Protein AF-A0A379U0P7-F1 (afdb_monomer_lite)

pLDDT: mean 72.36, std 16.63, range [46.16, 97.19]

Organism: Salmonella diarizonae (NCBI:txid59204)

Foldseek 3Di:
DVVVVVVVVVVVVVPPPPPPPDPPQKDWDKDKDWDDAPDPAFDIDIDIFTWIWGDDQAKIDTRQKIWGWPDDDPPDTDIDMDGDDPRDDDQCRHPDPCSVDPPDD

Secondary structure (DSSP, 8-state):
-HHHHHHHHHHHSTT------S---EEEEEEEEEE--SSTT-PPEEEEEEEEEEE-SSEEEETTEEEEEEEE-SS-EEEEEEE-------GGG-S-TTTSSTT--

InterPro domains:
  IPR010583 MltA-interacting MipA [PF06629] (28-93)
  IPR010583 MltA-interacting MipA [PTHR38776] (1-101)

Structure (mmCIF, N/CA/C/O backbone):
data_AF-A0A379U0P7-F1
#
_entry.id   AF-A0A379U0P7-F1
#
loop_
_atom_site.group_PDB
_atom_site.id
_atom_site.type_symbol
_atom_site.label_atom_id
_atom_site.label_alt_id
_atom_site.label_comp_id
_atom_site.label_asym_id
_atom_site.label_entity_id
_atom_site.label_seq_id
_atom_site.pdbx_PDB_ins_code
_atom_site.Cartn_x
_atom_site.Cartn_y
_atom_site.Cartn_z
_atom_site.occupancy
_atom_site.B_iso_or_equiv
_atom_site.auth_seq_id
_atom_site.auth_comp_id
_atom_site.auth_asym_id
_atom_site.auth_atom_id
_atom_site.pdbx_PDB_model_num
ATOM 1 N N . MET A 1 1 ? 27.287 33.366 0.911 1.00 50.94 1 MET A N 1
ATOM 2 C CA . MET A 1 1 ? 25.896 33.879 0.919 1.00 50.94 1 MET A CA 1
ATOM 3 C C . MET A 1 1 ? 24.846 32.808 0.583 1.00 50.94 1 MET A C 1
ATOM 5 O O . MET A 1 1 ? 23.792 32.821 1.197 1.00 50.94 1 MET A O 1
ATOM 9 N N . THR A 1 2 ? 25.096 31.853 -0.325 1.00 56.28 2 THR A N 1
ATOM 10 C CA . THR A 1 2 ? 24.136 30.778 -0.687 1.00 56.28 2 THR A CA 1
ATOM 11 C C . THR A 1 2 ? 24.088 29.604 0.301 1.00 56.28 2 THR A C 1
ATOM 13 O O . THR A 1 2 ? 23.011 29.101 0.600 1.00 56.28 2 THR A O 1
ATOM 16 N N . LYS A 1 3 ? 25.229 29.215 0.887 1.00 50.66 3 LYS A N 1
ATOM 17 C CA . LYS A 1 3 ? 25.316 28.093 1.847 1.00 50.66 3 LYS A CA 1
ATOM 18 C C . LYS A 1 3 ? 24.538 28.326 3.154 1.00 50.66 3 LYS A C 1
ATOM 20 O O . LYS A 1 3 ? 23.942 27.399 3.681 1.00 50.66 3 LYS A O 1
ATOM 25 N N . LEU A 1 4 ? 24.491 29.573 3.634 1.00 59.22 4 LEU A N 1
ATOM 26 C CA . LEU A 1 4 ? 23.749 29.948 4.845 1.00 59.22 4 LEU A CA 1
ATOM 27 C C . LEU A 1 4 ? 22.225 29.894 4.628 1.00 59.22 4 LEU A C 1
ATOM 29 O O . LEU A 1 4 ? 21.490 29.527 5.536 1.00 59.22 4 LEU A O 1
ATOM 33 N N . LYS A 1 5 ? 21.756 30.188 3.406 1.00 53.31 5 LYS A N 1
ATOM 34 C CA . LYS A 1 5 ? 20.337 30.081 3.029 1.00 53.31 5 LYS A CA 1
ATOM 35 C C . LYS A 1 5 ? 19.869 28.624 2.935 1.00 53.31 5 LYS A C 1
ATOM 37 O O . LYS A 1 5 ? 18.756 28.326 3.345 1.00 53.31 5 LYS A O 1
ATOM 42 N N . LEU A 1 6 ? 20.731 27.723 2.451 1.00 57.31 6 LEU A N 1
ATOM 43 C CA . LEU A 1 6 ? 20.467 26.277 2.412 1.00 57.31 6 LEU A CA 1
ATOM 44 C C . LEU A 1 6 ? 20.382 25.669 3.821 1.00 57.31 6 LEU A C 1
ATOM 46 O O . LEU A 1 6 ? 19.483 24.882 4.095 1.00 57.31 6 LEU A O 1
ATOM 50 N N . LEU A 1 7 ? 21.271 26.087 4.729 1.00 59.16 7 LEU A N 1
ATOM 51 C CA . LEU A 1 7 ? 21.233 25.686 6.141 1.00 59.16 7 LEU A CA 1
ATOM 52 C C . LEU A 1 7 ? 19.980 26.202 6.864 1.00 59.16 7 LEU A C 1
ATOM 54 O O . LEU A 1 7 ? 19.347 25.451 7.599 1.00 59.16 7 LEU A O 1
ATOM 58 N N . ALA A 1 8 ? 19.584 27.452 6.613 1.00 58.47 8 ALA A N 1
ATOM 59 C CA . ALA A 1 8 ? 18.364 28.023 7.183 1.00 58.47 8 ALA A CA 1
ATOM 60 C C . ALA A 1 8 ? 17.085 27.336 6.662 1.00 58.47 8 ALA A C 1
ATOM 62 O O . ALA A 1 8 ? 16.142 27.154 7.427 1.00 58.47 8 ALA A O 1
ATOM 63 N N . LEU A 1 9 ? 17.064 26.905 5.393 1.00 56.75 9 LEU A N 1
ATOM 64 C CA . LEU A 1 9 ? 15.943 26.150 4.823 1.00 56.75 9 LEU A CA 1
ATOM 65 C C . LEU A 1 9 ? 15.847 24.732 5.411 1.00 56.75 9 LEU A C 1
ATOM 67 O O . LEU A 1 9 ? 14.749 24.276 5.714 1.00 56.75 9 LEU A O 1
ATOM 71 N N . GLY A 1 10 ? 16.984 24.065 5.640 1.00 56.25 10 GLY A N 1
ATOM 72 C CA . GLY A 1 10 ? 17.023 22.749 6.289 1.00 56.25 10 GLY A CA 1
ATOM 73 C C . GLY A 1 10 ? 16.560 22.774 7.751 1.00 56.25 10 GLY A C 1
ATOM 74 O O . GLY A 1 10 ? 15.936 21.825 8.215 1.00 56.25 10 GLY A O 1
ATOM 75 N N . MET A 1 11 ? 16.802 23.877 8.464 1.00 56.03 11 MET A N 1
ATOM 76 C CA . MET A 1 11 ? 16.413 24.023 9.871 1.00 56.03 11 MET A CA 1
ATOM 77 C C . MET A 1 11 ? 14.933 24.395 10.065 1.00 56.03 11 MET A C 1
ATOM 79 O O . MET A 1 11 ? 14.392 24.163 11.142 1.00 56.03 11 MET A O 1
ATOM 83 N N . LEU A 1 12 ? 14.258 24.915 9.030 1.00 52.91 12 LEU A N 1
ATOM 84 C CA . LEU A 1 12 ? 12.826 25.245 9.079 1.00 52.91 12 LEU A CA 1
ATOM 85 C C . LEU A 1 12 ? 11.910 24.012 8.946 1.00 52.91 12 LEU A C 1
ATOM 87 O O . LEU A 1 12 ? 10.754 24.067 9.348 1.00 52.91 12 LEU A O 1
ATOM 91 N N . ILE A 1 13 ? 12.417 22.905 8.392 1.00 57.28 13 ILE A N 1
ATOM 92 C CA . ILE A 1 13 ? 11.653 21.656 8.198 1.00 57.28 13 ILE A CA 1
ATOM 93 C C . ILE A 1 13 ? 11.588 20.836 9.502 1.00 57.28 13 ILE A C 1
ATOM 95 O O . ILE A 1 13 ? 10.718 19.986 9.663 1.00 57.28 13 ILE A O 1
ATOM 99 N N . ALA A 1 14 ? 12.471 21.109 10.468 1.00 55.06 14 ALA A N 1
ATOM 100 C CA . ALA A 1 14 ? 12.550 20.347 11.713 1.00 55.06 14 ALA A CA 1
ATOM 101 C C . ALA A 1 14 ? 11.487 20.733 12.765 1.00 55.06 14 ALA A C 1
ATOM 103 O O . ALA A 1 14 ? 11.288 19.988 13.721 1.00 55.06 14 ALA A O 1
ATOM 104 N N . THR A 1 15 ? 10.806 21.877 12.624 1.00 59.12 15 THR A N 1
ATOM 105 C CA . THR A 1 15 ? 9.981 22.472 13.698 1.00 59.12 15 THR A CA 1
ATOM 106 C C . THR A 1 15 ? 8.465 22.370 13.515 1.00 59.12 15 THR A C 1
ATOM 108 O O . THR A 1 15 ? 7.729 22.886 14.353 1.00 59.12 15 THR A O 1
ATOM 111 N N . SER A 1 16 ? 7.962 21.677 12.491 1.00 57.56 16 SER A N 1
ATOM 112 C CA . SER A 1 16 ? 6.515 21.542 12.234 1.00 57.56 16 SER A CA 1
ATOM 113 C C . SER A 1 16 ? 6.019 20.094 12.190 1.00 57.56 16 SER A C 1
ATOM 115 O O . SER A 1 16 ? 5.144 19.752 11.400 1.00 57.56 16 SER A O 1
ATOM 117 N N . ALA A 1 17 ? 6.531 19.236 13.072 1.00 59.12 17 ALA A N 1
ATOM 118 C CA . ALA A 1 17 ? 5.934 17.928 13.338 1.00 59.12 17 ALA A CA 1
ATOM 119 C C . ALA A 1 17 ? 5.192 17.946 14.682 1.00 59.12 17 ALA A C 1
ATOM 121 O O . ALA A 1 17 ? 5.604 17.317 15.653 1.00 59.12 17 ALA A O 1
ATOM 122 N N . SER A 1 18 ? 4.072 18.666 14.758 1.00 56.75 18 SER A N 1
ATOM 123 C CA . SER A 1 18 ? 3.038 18.328 15.738 1.00 56.75 18 SER A CA 1
ATOM 124 C C . SER A 1 18 ? 2.371 17.040 15.263 1.00 56.75 18 SER A C 1
ATOM 126 O O . SER A 1 18 ? 1.397 17.071 14.512 1.00 56.75 18 SER A O 1
ATOM 128 N N . VAL A 1 19 ? 2.947 15.904 15.652 1.00 55.03 19 VAL A N 1
ATOM 129 C CA . VAL A 1 19 ? 2.333 14.591 15.465 1.00 55.03 19 VAL A CA 1
ATOM 130 C C . VAL A 1 19 ? 1.207 14.494 16.488 1.00 55.03 19 VAL A C 1
ATOM 132 O O . VAL A 1 19 ? 1.417 14.133 17.644 1.00 55.03 19 VAL A O 1
ATOM 135 N N . ALA A 1 20 ? 0.000 14.890 16.090 1.00 52.41 20 ALA A N 1
ATOM 136 C CA . ALA A 1 20 ? -1.185 14.434 16.792 1.00 52.41 20 ALA A CA 1
ATOM 137 C C . ALA A 1 20 ? -1.193 12.904 16.667 1.00 52.41 20 ALA A C 1
ATOM 139 O O . ALA A 1 20 ? -1.396 12.375 15.577 1.00 52.41 20 ALA A O 1
ATOM 140 N N . HIS A 1 21 ? -0.901 12.200 17.762 1.00 46.16 21 HIS A N 1
ATOM 141 C CA . HIS A 1 21 ? -1.016 10.746 17.863 1.00 46.16 21 HIS A CA 1
ATOM 142 C C . HIS A 1 21 ? -2.503 10.353 17.870 1.00 46.16 21 HIS A C 1
ATOM 144 O O . HIS A 1 21 ? -3.056 9.948 18.887 1.00 46.16 21 HIS A O 1
ATOM 150 N N . ALA A 1 22 ? -3.170 10.522 16.733 1.00 54.25 22 ALA A N 1
ATOM 151 C CA . ALA A 1 22 ? -4.268 9.653 16.351 1.00 54.25 22 ALA A CA 1
ATOM 152 C C . ALA A 1 22 ? -3.634 8.513 15.549 1.00 54.25 22 ALA A C 1
ATOM 154 O O . ALA A 1 22 ? -2.719 8.775 14.765 1.00 54.25 22 ALA A O 1
ATOM 155 N N . GLU A 1 23 ? -4.068 7.266 15.737 1.00 61.22 23 GLU A N 1
ATOM 156 C CA . GLU A 1 23 ? -3.733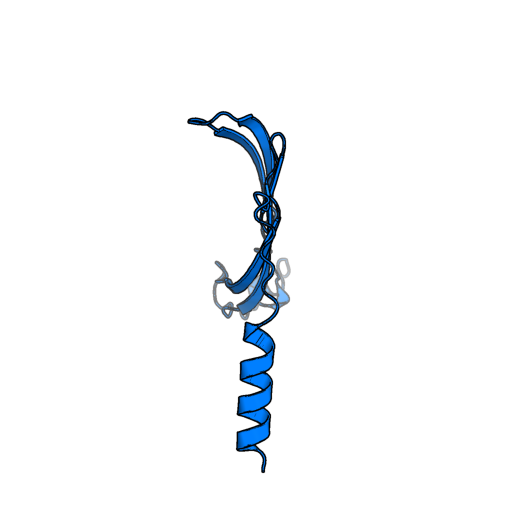 6.221 14.769 1.00 61.22 23 GLU A CA 1
ATOM 157 C C . GLU A 1 23 ? -4.141 6.723 13.378 1.00 61.22 23 GLU A C 1
ATOM 159 O O . GLU A 1 23 ? -5.322 6.914 13.081 1.00 61.22 23 GLU A O 1
ATOM 164 N N . SER A 1 24 ? -3.148 7.068 12.554 1.00 69.50 24 SER A N 1
ATOM 165 C CA . SER A 1 24 ? -3.411 7.623 11.236 1.00 69.50 24 SER A CA 1
ATOM 166 C C . SER A 1 24 ? -3.749 6.476 10.308 1.00 69.50 24 SER A C 1
ATOM 168 O O . SER A 1 24 ? -2.875 5.807 9.764 1.00 69.50 24 SER A O 1
ATOM 170 N N . ASN A 1 25 ? -5.043 6.298 10.097 1.00 87.75 25 ASN A N 1
ATOM 171 C CA . ASN A 1 25 ? -5.598 5.375 9.117 1.00 87.75 25 ASN A CA 1
ATOM 172 C C . ASN A 1 25 ? -5.192 5.709 7.674 1.00 87.75 25 ASN A C 1
ATOM 174 O O . ASN A 1 25 ? -5.312 4.864 6.795 1.00 87.75 25 ASN A O 1
ATOM 178 N N . LEU A 1 26 ? -4.707 6.929 7.413 1.00 90.81 26 LEU A N 1
ATOM 179 C CA . LEU A 1 26 ? -4.193 7.357 6.116 1.00 90.81 26 LEU A CA 1
ATOM 180 C C . LEU A 1 26 ? -2.660 7.326 6.107 1.00 90.81 26 LEU A C 1
ATOM 182 O O . LEU A 1 26 ? -2.006 7.945 6.946 1.00 90.81 26 LEU A O 1
ATOM 186 N N . THR A 1 27 ? -2.100 6.659 5.105 1.00 88.81 27 THR A N 1
ATOM 187 C CA . THR A 1 27 ? -0.672 6.618 4.792 1.00 88.81 27 THR A CA 1
ATOM 188 C C . THR A 1 27 ? -0.442 7.198 3.400 1.00 88.81 27 THR A C 1
ATOM 190 O O . THR A 1 27 ? -1.077 6.788 2.427 1.00 88.81 27 THR A O 1
ATOM 193 N N . LEU A 1 28 ? 0.489 8.148 3.307 1.00 89.12 28 LEU A N 1
ATOM 194 C CA . LEU A 1 28 ? 0.931 8.758 2.055 1.00 89.12 28 LEU A CA 1
ATOM 195 C C . LEU A 1 28 ? 2.420 8.472 1.851 1.00 89.12 28 LEU A C 1
ATOM 197 O O . LEU A 1 28 ? 3.219 8.613 2.775 1.00 89.12 28 LEU A O 1
ATOM 201 N N . GLY A 1 29 ? 2.793 8.097 0.634 1.00 84.44 29 GLY A N 1
ATOM 202 C CA . GLY A 1 29 ? 4.161 7.794 0.245 1.00 84.44 29 GLY A CA 1
ATOM 203 C C . GLY A 1 29 ? 4.379 7.968 -1.254 1.00 84.44 29 GLY A C 1
ATOM 204 O O . GLY A 1 29 ? 3.455 8.233 -2.023 1.00 84.44 29 GLY A O 1
ATOM 205 N N . ALA A 1 30 ? 5.626 7.815 -1.676 1.00 84.06 30 ALA A N 1
ATOM 206 C CA . ALA A 1 30 ? 6.012 7.805 -3.078 1.00 84.06 30 ALA A CA 1
ATOM 207 C C . ALA A 1 30 ? 7.088 6.738 -3.283 1.00 84.06 30 ALA A C 1
ATOM 209 O O . ALA A 1 30 ? 7.973 6.576 -2.442 1.00 84.06 30 ALA A O 1
ATOM 210 N N . GLY A 1 31 ? 6.997 6.011 -4.389 1.00 78.69 31 GLY A N 1
ATOM 211 C CA . GLY A 1 31 ? 7.958 4.994 -4.796 1.00 78.69 31 GLY A CA 1
ATOM 212 C C . GLY A 1 31 ? 8.278 5.098 -6.282 1.00 78.69 31 GLY A C 1
ATOM 213 O O . GLY A 1 31 ? 7.751 5.950 -6.996 1.00 78.69 31 GLY A O 1
ATOM 214 N N . VAL A 1 32 ? 9.148 4.212 -6.750 1.00 78.19 32 VAL A N 1
ATOM 215 C CA . VAL A 1 32 ? 9.478 4.060 -8.168 1.00 78.19 32 VAL A CA 1
ATOM 216 C C . VAL A 1 32 ? 9.199 2.610 -8.536 1.00 78.19 32 VAL A C 1
ATOM 218 O O . VAL A 1 32 ? 9.676 1.705 -7.854 1.00 78.19 32 VAL A O 1
ATOM 221 N N . GLY A 1 33 ? 8.386 2.397 -9.566 1.00 71.94 33 GLY A N 1
ATOM 222 C CA . GLY A 1 33 ? 8.085 1.076 -10.105 1.00 71.94 33 GLY A CA 1
ATOM 223 C C . GLY A 1 33 ? 8.864 0.847 -11.392 1.00 71.94 33 GLY A C 1
ATOM 224 O O . GLY A 1 33 ? 8.925 1.740 -12.235 1.00 71.94 33 GLY A O 1
ATOM 225 N N . VAL A 1 34 ? 9.437 -0.345 -11.536 1.00 71.38 34 VAL A N 1
ATOM 226 C CA . VAL A 1 34 ? 9.965 -0.843 -12.809 1.00 71.38 34 VAL A CA 1
ATOM 227 C C . VAL A 1 34 ? 8.947 -1.842 -13.338 1.00 71.38 34 VAL A C 1
ATOM 229 O O . VAL A 1 34 ? 8.626 -2.809 -12.646 1.00 71.38 34 VAL A O 1
ATOM 232 N N . VAL A 1 35 ? 8.402 -1.584 -14.522 1.00 68.56 35 VAL A N 1
ATOM 233 C CA . VAL A 1 35 ? 7.485 -2.512 -15.188 1.00 68.56 35 VAL A CA 1
ATOM 234 C C . VAL A 1 35 ? 8.276 -3.254 -16.253 1.00 68.56 35 VAL A C 1
ATOM 236 O O . VAL A 1 35 ? 8.648 -2.679 -17.272 1.00 68.56 35 VAL A O 1
ATOM 239 N N . GLU A 1 36 ? 8.546 -4.532 -15.997 1.00 65.69 36 GLU A N 1
ATOM 240 C CA . GLU A 1 36 ? 9.067 -5.442 -17.013 1.00 65.69 36 GLU A CA 1
ATOM 241 C C . GLU A 1 36 ? 7.898 -5.995 -17.829 1.00 65.69 36 GLU A C 1
ATOM 243 O O . GLU A 1 36 ? 6.924 -6.538 -17.294 1.00 65.69 36 GLU A O 1
ATOM 248 N N . HIS A 1 37 ? 7.980 -5.836 -19.142 1.00 65.31 37 HIS A N 1
ATOM 249 C CA . HIS A 1 37 ? 6.972 -6.338 -20.058 1.00 65.31 37 HIS A CA 1
ATOM 250 C C . HIS A 1 37 ? 7.250 -7.820 -20.369 1.00 65.31 37 HIS A C 1
ATOM 252 O O . HIS A 1 37 ? 8.364 -8.163 -20.756 1.00 65.31 37 HIS A O 1
ATOM 258 N N . PRO A 1 38 ? 6.258 -8.726 -20.252 1.00 61.22 38 PRO A N 1
ATOM 259 C CA . PRO A 1 38 ? 6.456 -10.158 -20.505 1.00 61.22 38 PRO A CA 1
ATOM 260 C C . PRO A 1 38 ? 6.575 -10.510 -22.001 1.00 61.22 38 PRO A C 1
ATOM 262 O O . PRO A 1 38 ? 6.704 -11.684 -22.349 1.00 61.22 38 PRO A O 1
ATOM 265 N N . TYR A 1 39 ? 6.484 -9.516 -22.888 1.00 58.31 39 TYR A N 1
ATOM 266 C CA . TYR A 1 39 ? 6.551 -9.681 -24.337 1.00 58.31 39 TYR A CA 1
ATOM 267 C C . TYR A 1 39 ? 7.971 -9.433 -24.839 1.00 58.31 39 TYR A C 1
ATOM 269 O O . TYR A 1 39 ? 8.699 -8.599 -24.310 1.00 58.31 39 TYR A O 1
ATOM 277 N N . LYS A 1 40 ? 8.354 -10.179 -25.877 1.00 51.69 40 LYS A N 1
ATOM 278 C CA . LYS A 1 40 ? 9.682 -10.098 -26.481 1.00 51.69 40 LYS A CA 1
ATOM 279 C C . LYS A 1 40 ? 9.935 -8.691 -27.045 1.00 51.69 40 LYS A C 1
ATOM 281 O O . LYS A 1 40 ? 9.055 -8.136 -27.699 1.00 51.69 40 LYS A O 1
ATOM 286 N N . ASP A 1 41 ? 11.135 -8.165 -26.795 1.00 58.66 41 ASP A N 1
ATOM 287 C CA . 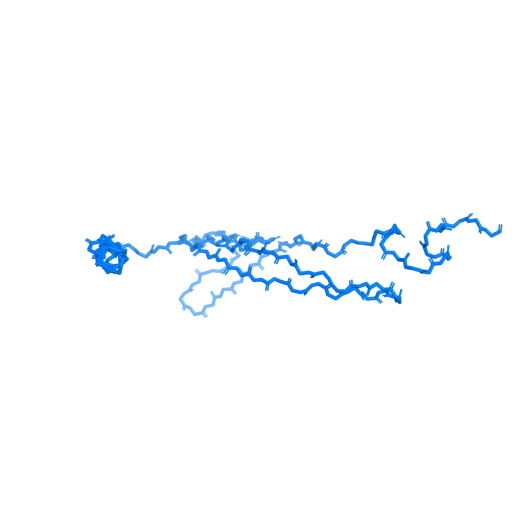ASP A 1 41 ? 11.630 -6.873 -27.296 1.00 58.66 41 ASP A CA 1
ATOM 288 C C . ASP A 1 41 ? 10.748 -5.666 -26.899 1.00 58.66 41 ASP A C 1
ATOM 290 O O . ASP A 1 41 ? 10.420 -4.815 -27.723 1.00 58.66 41 ASP A O 1
ATOM 294 N N . TYR A 1 42 ? 10.340 -5.619 -25.626 1.00 56.56 42 TYR A N 1
ATOM 295 C CA . TYR A 1 42 ? 9.834 -4.412 -24.964 1.00 56.56 42 TYR A CA 1
ATOM 296 C C . TYR A 1 42 ? 10.899 -3.861 -24.016 1.00 56.56 42 TYR A C 1
ATOM 298 O O . TYR A 1 42 ? 11.473 -4.616 -23.227 1.00 56.56 42 TYR A O 1
ATOM 306 N N . ASP A 1 43 ? 11.094 -2.546 -24.029 1.00 63.03 43 ASP A N 1
ATOM 307 C CA . ASP A 1 43 ? 11.906 -1.868 -23.022 1.00 63.03 43 ASP A CA 1
ATOM 308 C C . ASP A 1 43 ? 11.195 -1.855 -21.654 1.00 63.03 43 AS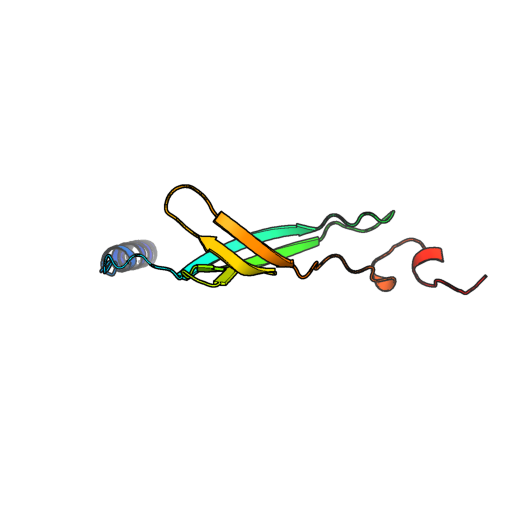P A C 1
ATOM 310 O O . ASP A 1 43 ? 9.962 -1.855 -21.551 1.00 63.03 43 ASP A O 1
ATOM 314 N N . SER A 1 44 ? 11.982 -1.878 -20.575 1.00 65.19 44 SER A N 1
ATOM 315 C CA . SER A 1 44 ? 11.470 -1.728 -19.210 1.00 65.19 44 SER A CA 1
ATOM 316 C C . SER A 1 44 ? 11.199 -0.259 -18.914 1.00 65.19 44 SER A C 1
ATOM 318 O O . SER A 1 44 ? 12.107 0.572 -18.980 1.00 65.19 44 SER A O 1
ATOM 320 N N . ASP A 1 45 ? 9.977 0.053 -18.497 1.00 68.19 45 ASP A N 1
ATOM 321 C CA . ASP A 1 45 ? 9.599 1.423 -18.173 1.00 68.19 45 ASP A CA 1
ATOM 322 C C . ASP A 1 45 ? 9.713 1.706 -16.672 1.00 68.19 45 ASP A C 1
ATOM 324 O O . ASP A 1 45 ? 9.326 0.893 -15.822 1.00 68.19 45 ASP A O 1
ATOM 328 N N . VAL A 1 46 ? 10.197 2.905 -16.339 1.00 71.00 46 VAL A N 1
ATOM 329 C CA . VAL A 1 46 ? 10.317 3.389 -14.960 1.00 71.00 46 VAL A CA 1
ATOM 330 C C . VAL A 1 46 ? 9.281 4.476 -14.707 1.00 71.00 46 VAL A C 1
ATOM 332 O O . VAL A 1 46 ? 9.316 5.538 -15.330 1.00 71.00 46 VAL A O 1
ATOM 335 N N . TYR A 1 47 ? 8.393 4.246 -13.740 1.00 72.69 47 TYR A N 1
ATOM 336 C CA . TYR A 1 47 ? 7.316 5.177 -13.407 1.00 72.69 47 TYR A CA 1
ATOM 337 C C . TYR A 1 47 ? 7.383 5.620 -11.939 1.00 72.69 47 TYR A C 1
ATOM 339 O O . TYR A 1 47 ? 7.549 4.778 -11.050 1.00 72.69 47 TYR A O 1
ATOM 347 N N . PRO A 1 48 ? 7.220 6.924 -11.637 1.00 75.62 48 PRO A N 1
ATOM 348 C CA . PRO A 1 48 ? 6.975 7.358 -10.269 1.00 75.62 48 PRO A CA 1
ATOM 349 C C . PRO A 1 48 ? 5.590 6.869 -9.827 1.00 75.62 48 PRO A C 1
ATOM 351 O O . PRO A 1 48 ? 4.589 7.120 -10.498 1.00 75.62 48 PRO A O 1
ATOM 354 N N . ILE A 1 49 ? 5.528 6.181 -8.688 1.00 75.69 49 ILE A N 1
ATOM 355 C CA . ILE A 1 49 ? 4.301 5.590 -8.153 1.00 75.69 49 ILE A CA 1
ATOM 356 C C . ILE A 1 49 ? 3.909 6.332 -6.872 1.00 75.69 49 ILE A C 1
ATOM 358 O O . ILE A 1 49 ? 4.574 6.163 -5.845 1.00 75.69 49 ILE A O 1
ATOM 362 N N . PRO A 1 50 ? 2.843 7.152 -6.883 1.00 74.25 50 PRO A N 1
ATOM 363 C CA . PRO A 1 50 ? 2.277 7.652 -5.641 1.00 74.25 50 PRO A CA 1
ATOM 364 C C . PRO A 1 50 ? 1.685 6.476 -4.857 1.00 74.25 50 PRO A C 1
ATOM 366 O O . PRO A 1 50 ? 0.934 5.662 -5.396 1.00 74.25 50 PRO A O 1
ATOM 369 N N . VAL A 1 51 ? 2.020 6.386 -3.575 1.00 82.19 51 VAL A N 1
ATOM 370 C CA . VAL A 1 51 ? 1.497 5.363 -2.669 1.00 82.19 51 VAL A CA 1
ATOM 371 C C . VAL A 1 51 ? 0.500 6.035 -1.742 1.00 82.19 51 VAL A C 1
ATOM 373 O O . VAL A 1 51 ? 0.868 6.821 -0.875 1.00 82.19 51 VAL A O 1
ATOM 376 N N . ILE A 1 52 ? -0.777 5.730 -1.935 1.00 88.88 52 ILE A N 1
ATOM 377 C CA . ILE A 1 52 ? -1.855 6.179 -1.056 1.00 88.88 52 ILE A CA 1
ATOM 378 C C . ILE A 1 52 ? -2.482 4.926 -0.465 1.00 88.88 52 ILE A C 1
ATOM 380 O O . ILE A 1 52 ? -2.909 4.038 -1.206 1.00 88.88 52 ILE A O 1
ATOM 384 N N . ALA A 1 53 ? -2.517 4.842 0.858 1.00 90.81 53 ALA A N 1
ATOM 385 C CA . ALA A 1 53 ? -3.172 3.756 1.562 1.00 90.81 53 ALA A CA 1
ATOM 386 C C . ALA A 1 53 ? -4.084 4.303 2.655 1.00 90.81 53 ALA A C 1
ATOM 388 O O . ALA A 1 53 ? -3.709 5.214 3.385 1.00 90.81 53 ALA A O 1
ATOM 389 N N . TYR A 1 54 ? -5.276 3.737 2.757 1.00 91.94 54 TYR A N 1
ATOM 390 C CA . TYR A 1 54 ? -6.245 4.030 3.793 1.00 91.94 54 TYR A CA 1
ATOM 391 C C . TYR A 1 54 ? -6.760 2.723 4.390 1.00 91.94 54 TYR A C 1
ATOM 393 O O . TYR A 1 54 ? -7.173 1.824 3.654 1.00 91.94 54 TYR A O 1
ATOM 401 N N . GLU A 1 55 ? -6.734 2.627 5.712 1.00 92.44 55 GLU A N 1
ATOM 402 C CA . GLU A 1 55 ? -7.165 1.463 6.478 1.00 92.44 55 GLU A CA 1
ATOM 403 C C . GLU A 1 55 ? -8.346 1.854 7.368 1.00 92.44 55 GLU A C 1
ATOM 405 O O . GLU A 1 55 ? -8.285 2.827 8.111 1.00 92.44 55 GLU A O 1
ATOM 410 N N . SER A 1 56 ? -9.437 1.103 7.297 1.00 90.81 56 SER A N 1
ATOM 411 C CA . SER A 1 56 ? -10.582 1.252 8.192 1.00 90.81 56 SER A CA 1
ATOM 412 C C . SER A 1 56 ? -10.940 -0.103 8.799 1.00 90.81 56 SER A C 1
ATOM 414 O O . SER A 1 56 ? -10.362 -1.133 8.450 1.00 90.81 56 SER A O 1
ATOM 416 N N . GLU A 1 57 ? -11.927 -0.126 9.690 1.00 91.1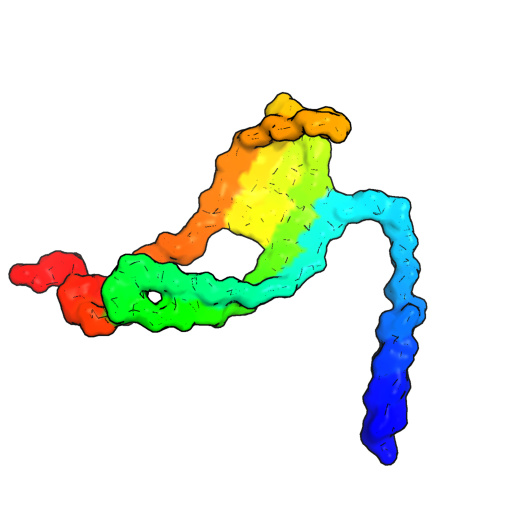2 57 GLU A N 1
ATOM 417 C CA . GLU A 1 57 ? -12.418 -1.367 10.291 1.00 91.12 57 GLU A CA 1
ATOM 418 C C . GLU A 1 57 ? -13.159 -2.247 9.272 1.00 91.12 57 GLU A C 1
ATOM 420 O O . GLU A 1 57 ? -13.074 -3.472 9.333 1.00 91.12 57 GLU A O 1
ATOM 425 N N . ASN A 1 58 ? -13.853 -1.646 8.299 1.00 92.56 58 ASN A N 1
ATOM 426 C CA . ASN A 1 58 ? -14.678 -2.389 7.338 1.00 92.56 58 ASN A CA 1
ATOM 427 C C . ASN A 1 58 ? -14.045 -2.525 5.953 1.00 92.56 58 ASN A C 1
ATOM 429 O O . ASN A 1 58 ? -14.293 -3.507 5.262 1.00 92.56 58 ASN A O 1
ATOM 433 N N . PHE A 1 59 ? -13.257 -1.547 5.515 1.00 94.38 59 PHE A N 1
ATOM 434 C CA . PHE A 1 59 ? -12.686 -1.535 4.172 1.00 94.38 59 PHE A CA 1
ATOM 435 C C . PHE A 1 59 ? -11.298 -0.913 4.169 1.00 94.38 59 PHE A C 1
ATOM 437 O O . PHE A 1 59 ? -10.921 -0.171 5.074 1.00 94.38 59 PHE A O 1
ATOM 444 N N . TRP A 1 60 ? -10.545 -1.201 3.119 1.00 94.38 60 TRP A N 1
ATOM 445 C CA . TRP A 1 60 ? -9.220 -0.648 2.918 1.00 94.38 60 TRP A CA 1
ATOM 446 C C . TRP A 1 60 ? -8.996 -0.320 1.447 1.00 94.38 60 TRP A C 1
ATOM 448 O O . TRP A 1 60 ? -9.571 -0.934 0.544 1.00 94.38 60 TRP A O 1
ATOM 458 N N . PHE A 1 61 ? -8.125 0.649 1.207 1.00 94.56 61 PHE A N 1
ATOM 459 C CA . PHE A 1 61 ? -7.622 0.992 -0.114 1.00 94.56 61 PHE A CA 1
ATOM 460 C C . PHE A 1 61 ? -6.104 1.108 -0.045 1.00 94.56 61 PHE A C 1
ATOM 462 O O . PHE A 1 61 ? -5.576 1.731 0.869 1.00 94.56 61 PHE A O 1
ATOM 469 N N . ARG A 1 62 ? -5.385 0.488 -0.977 1.00 91.69 62 ARG A N 1
ATOM 470 C CA . ARG A 1 62 ? -3.919 0.471 -1.026 1.00 91.69 62 ARG A CA 1
ATOM 471 C C . ARG A 1 62 ? -3.470 0.563 -2.479 1.00 91.69 62 ARG A C 1
ATOM 473 O O . ARG A 1 62 ? -3.534 -0.417 -3.222 1.00 91.69 62 ARG A O 1
ATOM 480 N N . GLY A 1 63 ? -2.982 1.733 -2.877 1.00 88.88 63 GLY A N 1
ATOM 481 C CA . GLY A 1 63 ? -2.438 1.966 -4.211 1.00 88.88 63 GLY A CA 1
ATOM 482 C C . GLY A 1 63 ? -3.469 1.716 -5.311 1.00 88.88 63 GLY A C 1
ATOM 483 O O . GLY A 1 63 ? -4.360 2.526 -5.514 1.00 88.88 63 GLY A O 1
ATOM 484 N N . LEU A 1 64 ? -3.325 0.609 -6.039 1.00 88.06 64 LEU A N 1
ATOM 485 C CA . LEU A 1 64 ? -4.182 0.246 -7.177 1.00 88.06 64 LEU A CA 1
ATOM 486 C C . LEU A 1 64 ? -5.274 -0.770 -6.815 1.00 88.06 64 LEU A C 1
ATOM 488 O O . LEU A 1 64 ? -5.965 -1.279 -7.697 1.00 88.06 64 LEU A O 1
ATOM 492 N N . GLY A 1 65 ? -5.412 -1.111 -5.535 1.00 91.44 65 GLY A N 1
ATOM 493 C CA . GLY A 1 65 ? -6.400 -2.076 -5.077 1.00 91.44 65 GLY A CA 1
ATOM 494 C C . GLY A 1 65 ? -7.129 -1.637 -3.828 1.00 91.44 65 GLY A C 1
ATOM 495 O O . GLY A 1 65 ? -6.698 -0.749 -3.095 1.00 91.44 65 GLY A O 1
ATOM 496 N N . GLY A 1 66 ? -8.245 -2.301 -3.582 1.00 95.62 66 GLY A N 1
ATOM 497 C CA . GLY A 1 66 ? -9.042 -2.113 -2.385 1.00 95.62 66 GLY A CA 1
ATOM 498 C C . GLY A 1 66 ? -9.776 -3.388 -2.018 1.00 95.62 66 GLY A C 1
ATOM 499 O O . GLY A 1 66 ? -9.906 -4.312 -2.829 1.00 95.62 66 GLY A O 1
ATOM 500 N N . GLY A 1 67 ? -10.262 -3.433 -0.787 1.00 96.69 67 GLY A N 1
ATOM 501 C CA . GLY A 1 67 ? -10.975 -4.588 -0.276 1.00 96.69 67 GLY A CA 1
ATOM 502 C C . GLY A 1 67 ? -11.917 -4.255 0.866 1.00 96.69 67 GLY A C 1
ATOM 503 O O . GLY A 1 67 ? -11.866 -3.177 1.458 1.00 96.69 67 GLY A O 1
ATOM 504 N N . TYR A 1 68 ? -12.788 -5.213 1.157 1.00 96.62 68 TYR A N 1
ATOM 505 C CA . TYR A 1 68 ? -13.747 -5.168 2.251 1.00 96.62 68 TYR A CA 1
ATOM 506 C C . TYR A 1 68 ? -13.490 -6.341 3.195 1.00 96.62 68 TYR A C 1
ATOM 508 O O . TYR A 1 68 ? -13.369 -7.487 2.749 1.00 96.62 68 TYR A O 1
ATOM 516 N N . TYR A 1 69 ? -13.396 -6.060 4.489 1.00 96.81 69 TYR A N 1
ATOM 517 C CA . TYR A 1 69 ? -13.190 -7.064 5.521 1.00 96.81 69 TYR A CA 1
ATOM 518 C C . TYR A 1 69 ? -14.474 -7.856 5.776 1.00 96.81 69 TYR A C 1
ATOM 520 O O . TYR A 1 69 ? -15.506 -7.303 6.138 1.00 96.81 69 TYR A O 1
ATOM 528 N N . LEU A 1 70 ? -14.390 -9.174 5.615 1.00 95.38 70 LEU A N 1
ATOM 529 C CA . LEU A 1 70 ? -15.393 -10.122 6.100 1.00 95.38 70 LEU A CA 1
ATOM 530 C C . LEU A 1 70 ? -15.177 -10.452 7.582 1.00 95.38 70 LEU A C 1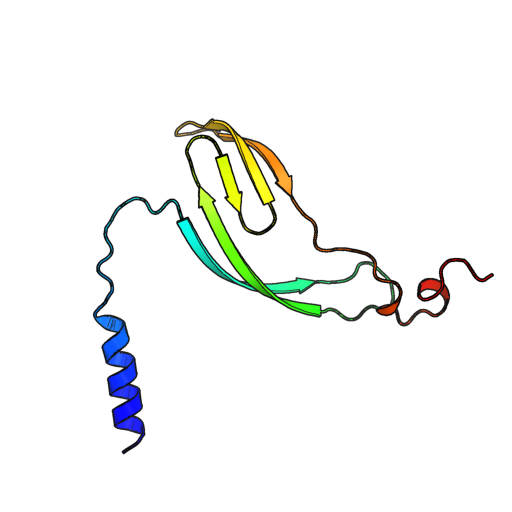
ATOM 532 O O . LEU A 1 70 ? -16.127 -10.778 8.287 1.00 95.38 70 LEU A O 1
ATOM 536 N N . TRP A 1 71 ? -13.923 -10.376 8.034 1.00 95.12 71 TRP A N 1
ATOM 537 C CA . TRP A 1 71 ? -13.504 -10.548 9.421 1.00 95.12 71 TRP A CA 1
ATOM 538 C C . TRP A 1 71 ? -12.313 -9.626 9.691 1.00 95.12 71 TRP A C 1
ATOM 540 O O . TRP A 1 71 ? -11.406 -9.547 8.860 1.00 95.12 71 TRP A O 1
ATOM 550 N N . ASN A 1 72 ? -12.317 -8.918 10.816 1.00 91.88 72 ASN A N 1
ATOM 551 C CA . ASN A 1 72 ? -11.241 -8.010 11.210 1.00 91.88 72 ASN A CA 1
ATOM 552 C C . ASN A 1 72 ? -11.203 -7.922 12.737 1.00 91.88 72 ASN A C 1
ATOM 554 O O . ASN A 1 72 ? -11.946 -7.139 13.328 1.00 91.88 72 ASN A O 1
ATOM 558 N N . ASP A 1 73 ? -10.389 -8.766 13.366 1.00 90.81 73 ASP A N 1
ATOM 559 C CA . ASP A 1 73 ? -10.105 -8.693 14.798 1.00 90.81 73 ASP A CA 1
ATOM 560 C C . ASP A 1 73 ? -8.605 -8.419 15.051 1.00 90.81 73 ASP A C 1
ATOM 562 O O . ASP A 1 73 ? -7.849 -8.082 14.135 1.00 90.81 73 ASP A O 1
ATOM 566 N N . ASN A 1 74 ? -8.175 -8.505 16.313 1.00 88.69 74 ASN A N 1
ATOM 567 C CA . ASN A 1 74 ? -6.795 -8.216 16.713 1.00 88.69 74 ASN A CA 1
ATOM 568 C C . ASN A 1 74 ? -5.764 -9.265 16.248 1.00 88.69 74 ASN A C 1
ATOM 570 O O . ASN A 1 74 ? -4.569 -8.966 16.244 1.00 88.69 74 ASN A O 1
ATOM 574 N N . THR A 1 75 ? -6.187 -10.480 15.899 1.00 90.44 75 THR A N 1
ATOM 575 C CA . THR A 1 75 ? -5.332 -11.603 15.485 1.00 90.44 75 THR A CA 1
ATOM 576 C C . THR A 1 75 ? -5.532 -12.006 14.027 1.00 90.44 75 THR A C 1
ATOM 578 O O . THR A 1 75 ? -4.560 -12.376 13.368 1.00 90.44 75 THR A O 1
ATOM 581 N N . ASP A 1 76 ? -6.750 -11.888 13.503 1.00 93.44 76 ASP A N 1
ATOM 582 C CA . ASP A 1 76 ? -7.169 -12.459 12.231 1.00 93.44 76 ASP A CA 1
ATOM 583 C C . ASP A 1 76 ? -7.914 -11.437 11.364 1.00 93.44 76 ASP A C 1
ATOM 585 O O . ASP A 1 76 ? -8.825 -10.725 11.799 1.00 93.44 76 ASP A O 1
ATOM 589 N N . LYS A 1 77 ? -7.550 -11.394 10.077 1.00 92.81 77 LYS A N 1
ATOM 590 C CA . LYS A 1 77 ? -8.218 -10.564 9.070 1.00 92.81 77 LYS A CA 1
ATOM 591 C C . LYS A 1 77 ? -8.525 -11.376 7.820 1.00 92.81 77 LYS A C 1
ATOM 593 O O . LYS A 1 77 ? -7.633 -11.972 7.219 1.00 92.81 77 LYS A O 1
ATOM 598 N N . LEU A 1 78 ? -9.778 -11.334 7.380 1.00 95.75 78 LEU A N 1
ATOM 599 C CA . LEU A 1 78 ? -10.245 -11.926 6.130 1.00 95.75 78 LEU A CA 1
ATOM 600 C C . LEU A 1 78 ? -10.934 -10.846 5.302 1.00 95.75 78 LEU A C 1
ATOM 602 O O . LEU A 1 78 ? -11.818 -10.156 5.803 1.00 95.75 78 LEU A O 1
ATOM 606 N N . SER A 1 79 ? -10.566 -10.703 4.030 1.00 95.62 79 SER A N 1
ATOM 607 C CA . SER A 1 79 ? -11.180 -9.716 3.136 1.00 95.62 79 SER A CA 1
ATOM 608 C C . SER A 1 79 ? -11.386 -10.252 1.727 1.00 95.62 79 SER A C 1
ATOM 610 O O . SER A 1 79 ? -10.660 -11.134 1.269 1.00 95.62 79 SER A O 1
ATOM 612 N N . ILE A 1 80 ? -12.378 -9.687 1.041 1.00 97.19 80 ILE A N 1
ATOM 613 C CA . ILE A 1 80 ? -12.513 -9.791 -0.413 1.00 97.19 80 ILE A CA 1
ATOM 614 C C . ILE A 1 80 ? -11.877 -8.545 -1.009 1.00 97.19 80 ILE A C 1
ATOM 616 O O . ILE A 1 80 ? -12.128 -7.435 -0.539 1.00 97.19 80 ILE A O 1
ATOM 620 N N . MET A 1 81 ? -11.065 -8.725 -2.046 1.00 96.38 81 MET A N 1
ATOM 621 C CA . MET A 1 81 ? -10.288 -7.644 -2.635 1.00 96.38 81 MET A CA 1
ATOM 622 C C . MET A 1 81 ? -10.279 -7.694 -4.153 1.00 96.38 81 MET A C 1
ATOM 624 O O . MET A 1 81 ? -10.411 -8.757 -4.762 1.00 96.38 81 MET A O 1
ATOM 628 N N . ALA A 1 82 ? -10.094 -6.521 -4.743 1.00 96.44 82 ALA A N 1
ATOM 629 C CA . ALA A 1 82 ? -9.901 -6.340 -6.167 1.00 96.44 82 ALA A CA 1
ATOM 630 C C . ALA A 1 82 ? -8.706 -5.415 -6.401 1.00 96.44 82 ALA A C 1
ATOM 632 O O . ALA A 1 82 ? -8.500 -4.438 -5.677 1.00 96.44 82 ALA A O 1
ATOM 633 N N . TYR A 1 83 ? -7.936 -5.726 -7.439 1.00 90.75 83 TYR A N 1
ATOM 634 C CA . TYR A 1 83 ? -6.779 -4.946 -7.852 1.00 90.75 83 TYR A CA 1
ATOM 635 C C . TYR A 1 83 ? -6.887 -4.585 -9.321 1.00 90.75 83 TYR A C 1
ATOM 637 O O . TYR A 1 83 ? -7.264 -5.410 -10.156 1.00 90.75 83 TYR A O 1
ATOM 645 N N . TRP A 1 84 ? -6.505 -3.354 -9.631 1.00 83.50 84 TRP A N 1
ATOM 646 C CA . TRP A 1 84 ? -6.282 -2.913 -10.993 1.00 83.50 84 TRP A CA 1
ATOM 647 C C . TRP A 1 84 ? -4.829 -3.198 -11.385 1.00 83.50 84 TRP A C 1
ATOM 649 O O . TRP A 1 84 ? -3.896 -2.747 -10.719 1.00 83.50 84 TRP A O 1
ATOM 659 N N . SER A 1 85 ? -4.637 -3.975 -12.453 1.00 81.31 85 SER A N 1
ATOM 660 C CA . SER A 1 85 ? -3.308 -4.284 -12.983 1.00 81.31 85 SER A CA 1
ATOM 661 C C . SER A 1 85 ? -2.929 -3.264 -14.055 1.00 81.31 85 SER A C 1
ATOM 663 O O . SER A 1 85 ? -3.633 -3.192 -15.057 1.00 81.31 85 SER A O 1
ATOM 665 N N . PRO A 1 86 ? -1.818 -2.520 -13.912 1.00 70.19 86 PRO A N 1
ATOM 666 C CA . PRO A 1 86 ? -1.350 -1.593 -14.941 1.00 70.19 86 PRO A CA 1
ATOM 667 C C . PRO A 1 86 ? -0.716 -2.302 -16.152 1.00 70.19 86 PRO A C 1
ATOM 669 O O . PRO A 1 86 ? -0.364 -1.645 -17.131 1.00 70.19 86 PRO A O 1
ATOM 672 N N . MET A 1 87 ? -0.549 -3.629 -16.100 1.00 65.44 87 MET A N 1
ATOM 673 C CA . MET A 1 87 ? 0.111 -4.420 -17.140 1.00 65.44 87 MET A CA 1
ATOM 674 C C . MET A 1 87 ? -0.848 -4.701 -18.305 1.00 65.44 87 MET A C 1
ATOM 676 O O . MET A 1 87 ? -1.427 -5.783 -18.410 1.00 65.44 87 MET A O 1
ATOM 680 N N . TYR A 1 88 ? -1.023 -3.716 -19.182 1.00 62.69 88 TYR A N 1
ATOM 681 C CA . TYR A 1 88 ? -1.801 -3.853 -20.414 1.00 62.69 88 TYR A CA 1
ATOM 682 C C . TYR A 1 88 ? -0.883 -4.017 -21.623 1.00 62.69 88 TYR A C 1
ATOM 684 O O . TYR A 1 88 ? 0.092 -3.287 -21.771 1.00 62.69 88 TYR A O 1
ATOM 692 N N . PHE A 1 89 ? -1.218 -4.946 -22.520 1.00 55.22 89 PHE A N 1
ATOM 693 C CA . PHE A 1 89 ? -0.518 -5.097 -23.794 1.00 55.22 89 PHE A CA 1
ATOM 694 C C . PHE A 1 89 ? -0.821 -3.900 -24.706 1.00 55.22 89 PHE A C 1
ATOM 696 O O . PHE A 1 89 ? -1.976 -3.674 -25.076 1.00 55.22 89 PHE A O 1
ATOM 703 N N . LYS A 1 90 ? 0.212 -3.135 -25.068 1.00 56.09 90 LYS A N 1
ATOM 704 C CA . LYS A 1 90 ? 0.128 -2.012 -26.009 1.00 56.09 90 LYS A CA 1
ATOM 705 C C . LYS A 1 90 ? 0.960 -2.324 -27.256 1.00 56.09 90 LYS A C 1
ATOM 707 O O . LYS A 1 90 ? 2.171 -2.142 -27.207 1.00 56.09 90 LYS A O 1
ATOM 712 N N . PRO A 1 91 ? 0.345 -2.737 -28.379 1.00 52.66 91 PRO A N 1
ATOM 713 C CA . PRO A 1 91 ? 1.053 -3.166 -29.594 1.00 52.66 91 PRO A CA 1
ATOM 714 C C . PRO A 1 91 ? 2.100 -2.177 -30.134 1.00 52.66 91 PRO A C 1
ATOM 716 O O . PRO A 1 91 ? 3.058 -2.585 -30.780 1.00 52.66 91 PRO A O 1
ATOM 719 N N . GLY A 1 92 ? 1.915 -0.872 -29.897 1.00 54.09 92 GLY A N 1
ATOM 720 C CA . GLY A 1 92 ? 2.812 0.186 -30.382 1.00 54.09 92 GLY A CA 1
ATOM 721 C C . GLY A 1 92 ? 4.200 0.203 -29.733 1.00 54.09 92 GLY A C 1
ATOM 722 O O . GLY A 1 92 ? 5.143 0.677 -30.374 1.00 54.09 92 GLY A O 1
ATOM 723 N N . ASP A 1 93 ? 4.310 -0.366 -28.531 1.00 58.25 93 ASP A N 1
ATOM 724 C CA . ASP A 1 93 ? 5.513 -0.369 -27.689 1.00 58.25 93 ASP A CA 1
ATOM 725 C C . ASP A 1 93 ? 6.388 -1.625 -27.929 1.00 58.25 93 ASP A C 1
ATOM 727 O O . ASP A 1 93 ? 7.411 -1.800 -27.280 1.00 58.25 93 ASP A O 1
ATOM 731 N N . SER A 1 94 ? 5.999 -2.498 -28.873 1.00 52.31 94 SER A N 1
ATOM 732 C CA . SER A 1 94 ? 6.798 -3.654 -29.305 1.00 52.31 94 SER A CA 1
ATOM 733 C C . SER A 1 94 ? 7.671 -3.306 -30.505 1.00 52.31 94 SER A C 1
ATOM 735 O O . SER A 1 94 ? 7.173 -2.750 -31.490 1.00 52.31 94 SER A O 1
ATOM 737 N N . ASP A 1 95 ? 8.936 -3.718 -30.492 1.00 60.00 95 ASP A N 1
ATOM 738 C CA . ASP A 1 95 ? 9.794 -3.634 -31.679 1.00 60.00 95 ASP A CA 1
ATOM 739 C C . ASP A 1 95 ? 9.648 -4.823 -32.643 1.00 60.00 95 ASP A C 1
ATOM 741 O O . ASP A 1 95 ? 10.172 -4.790 -33.760 1.00 60.00 95 ASP A O 1
ATOM 745 N N . ASP A 1 96 ? 8.834 -5.823 -32.291 1.00 57.50 96 ASP A N 1
ATOM 746 C CA . ASP A 1 96 ? 8.446 -6.897 -33.201 1.00 57.50 96 ASP 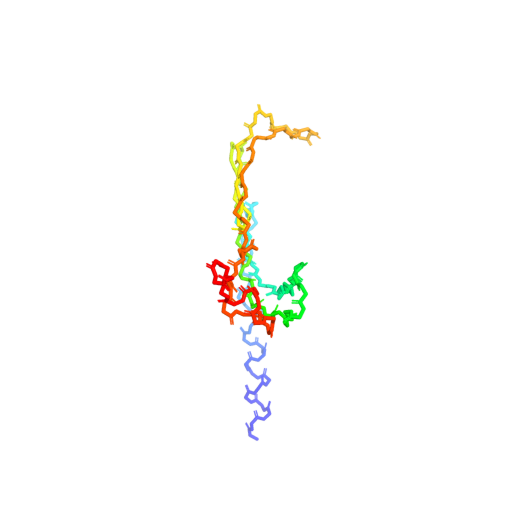A CA 1
ATOM 747 C C . ASP A 1 96 ? 7.341 -6.426 -34.169 1.00 57.50 96 ASP A C 1
ATOM 749 O O . ASP A 1 96 ? 6.218 -6.069 -33.791 1.00 57.50 96 ASP A O 1
ATOM 753 N N . HIS A 1 97 ? 7.650 -6.457 -35.467 1.00 61.12 97 HIS A N 1
ATOM 754 C CA . HIS A 1 97 ? 6.728 -6.067 -36.534 1.00 61.12 97 HIS A CA 1
ATOM 755 C C . HIS A 1 97 ? 5.424 -6.885 -36.566 1.00 61.12 97 HIS A C 1
ATOM 757 O O . HIS A 1 97 ? 4.395 -6.342 -36.980 1.00 61.12 97 HIS A O 1
ATOM 763 N N . GLN A 1 98 ? 5.437 -8.149 -36.130 1.00 60.97 98 GLN A N 1
ATOM 764 C CA . GLN A 1 98 ? 4.238 -8.996 -36.071 1.00 60.97 98 GLN A CA 1
ATOM 765 C C . GLN A 1 98 ? 3.339 -8.617 -34.889 1.00 60.97 98 GLN A C 1
ATOM 767 O O . GLN A 1 98 ? 2.113 -8.642 -35.008 1.00 60.97 98 GLN A O 1
ATOM 772 N N . LEU A 1 99 ? 3.933 -8.196 -33.769 1.00 57.84 99 LEU A N 1
ATOM 773 C CA . LEU A 1 99 ? 3.194 -7.760 -32.580 1.00 57.84 99 LEU A CA 1
ATOM 774 C C . LEU A 1 99 ? 2.660 -6.327 -32.708 1.00 57.84 99 LEU A C 1
ATOM 776 O O . LEU A 1 99 ? 1.627 -6.017 -32.117 1.00 57.84 99 LEU A O 1
ATOM 780 N N . ARG A 1 100 ? 3.283 -5.482 -33.543 1.00 57.59 100 ARG A N 1
ATOM 781 C CA . ARG A 1 100 ? 2.783 -4.136 -33.895 1.00 57.59 100 ARG A CA 1
ATOM 782 C C . ARG A 1 100 ? 1.506 -4.137 -34.740 1.00 57.59 100 ARG A C 1
ATOM 784 O O . ARG A 1 100 ? 0.788 -3.135 -34.751 1.00 57.59 100 ARG A O 1
ATOM 791 N N . ARG A 1 101 ? 1.219 -5.220 -35.473 1.00 61.38 101 ARG A N 1
ATOM 792 C CA . ARG A 1 101 ? 0.023 -5.359 -36.329 1.00 61.38 101 ARG A CA 1
ATOM 793 C C . ARG A 1 101 ? -0.600 -6.752 -36.200 1.00 61.38 101 ARG A C 1
ATOM 795 O O . ARG A 1 101 ? -0.541 -7.538 -37.148 1.00 61.38 101 ARG A O 1
ATOM 802 N N . PRO A 1 102 ? -1.233 -7.066 -35.060 1.00 51.09 102 PRO A N 1
ATOM 803 C CA . PRO A 1 102 ? -1.907 -8.345 -34.899 1.00 51.09 102 PRO A CA 1
ATOM 804 C C . PRO A 1 102 ? -3.094 -8.412 -35.876 1.00 51.09 102 PRO A C 1
ATOM 806 O O . PRO A 1 102 ? -4.091 -7.715 -35.696 1.00 51.09 102 PRO A O 1
ATOM 809 N N . GLY A 1 103 ? -2.970 -9.211 -36.942 1.00 53.97 103 GLY A N 1
ATOM 810 C CA . GLY A 1 103 ? -4.052 -9.466 -37.906 1.00 53.97 103 GLY A CA 1
ATOM 811 C C . GLY A 1 103 ? -3.762 -9.159 -39.380 1.00 53.97 103 GLY A C 1
ATOM 812 O O . GLY A 1 103 ? -4.669 -9.303 -40.194 1.00 53.97 103 GLY A O 1
ATOM 813 N N . GLN A 1 104 ? -2.542 -8.759 -39.750 1.00 48.28 104 GLN A N 1
ATOM 814 C CA . GLN A 1 104 ? -2.125 -8.681 -41.158 1.00 48.28 104 GLN A CA 1
ATOM 815 C C . GLN A 1 104 ? -1.135 -9.812 -41.463 1.00 48.28 104 GLN A C 1
ATOM 817 O O . GLN A 1 104 ? 0.073 -9.625 -41.336 1.00 48.28 104 GLN A O 1
ATOM 822 N N . ALA A 1 105 ? -1.671 -10.983 -41.811 1.00 48.56 105 ALA A N 1
ATOM 823 C CA . ALA A 1 105 ? -0.951 -12.062 -42.488 1.00 48.56 105 ALA A CA 1
ATOM 824 C C . ALA A 1 105 ? -1.362 -12.087 -43.965 1.00 48.56 105 ALA A C 1
ATOM 826 O O . ALA A 1 105 ? -2.556 -11.807 -44.230 1.00 48.56 105 ALA A O 1
#

Sequence (105 aa):
MTKLKLLALGMLIATSASVAHAESNLTLGAGVGVVEHPYKDYDSDVYPIPVIAYESENFWFRGLGGGYYLWNDNTDKLSIMAYWSPMYFKPGDSDDHQLRRPGQA

Radius of gyration: 22.47 Å; chains: 1; bounding box: 41×46×60 Å